Protein AF-A0A7C1K813-F1 (afdb_monomer_lite)

Foldseek 3Di:
DQDLQWFWKWKFAADPPPGDTPDIAIATDNDQLVRLVPDPDPDDSVRIDIGGDRVCRVQPPDDDDVLVCLCVFDWDAQPVPRDIDHVQWDDDPNGTHHPVVVPDDPPPPPPD

Structure (mmCIF, N/CA/C/O backbone):
data_AF-A0A7C1K813-F1
#
_entry.id   AF-A0A7C1K813-F1
#
loop_
_atom_site.group_PDB
_atom_site.id
_atom_site.type_symbol
_atom_site.label_atom_id
_atom_site.label_alt_id
_atom_site.label_comp_id
_atom_site.label_asym_id
_atom_site.label_entity_id
_atom_site.label_seq_id
_atom_site.pdbx_PDB_ins_code
_atom_site.Cartn_x
_atom_site.Cartn_y
_atom_site.Cartn_z
_atom_site.occupancy
_atom_site.B_iso_or_equiv
_atom_site.auth_seq_id
_atom_site.auth_comp_id
_atom_site.auth_asym_id
_atom_site.auth_atom_id
_atom_site.pdbx_PDB_model_num
ATOM 1 N N . MET A 1 1 ? -10.308 -14.943 17.382 1.00 42.62 1 MET A N 1
ATOM 2 C CA . MET A 1 1 ? -11.479 -14.083 17.111 1.00 42.62 1 MET A CA 1
ATOM 3 C C . MET A 1 1 ? -11.287 -13.469 15.730 1.00 42.62 1 MET A C 1
ATOM 5 O O . MET A 1 1 ? -10.701 -12.401 15.638 1.00 42.62 1 MET A O 1
ATOM 9 N N . SER A 1 2 ? -11.691 -14.156 14.658 1.00 50.47 2 SER A N 1
ATOM 10 C CA . SER A 1 2 ? -11.795 -13.519 13.336 1.00 50.47 2 SER A CA 1
ATOM 11 C C . SER A 1 2 ? -13.120 -12.775 13.313 1.00 50.47 2 SER A C 1
ATOM 13 O O . SER A 1 2 ? -14.166 -13.393 13.138 1.00 50.47 2 SER A O 1
ATOM 15 N N . SER A 1 3 ? -13.085 -11.479 13.625 1.00 51.53 3 SER A N 1
ATOM 16 C CA . SER A 1 3 ? -14.280 -10.642 13.552 1.00 51.53 3 SER A CA 1
ATOM 17 C C . SER A 1 3 ? -14.531 -10.283 12.094 1.00 51.53 3 SER A C 1
ATOM 19 O O . SER A 1 3 ? -13.668 -9.698 11.447 1.00 51.53 3 SER A O 1
ATOM 21 N N . SER A 1 4 ? -15.719 -10.594 11.592 1.00 61.28 4 SER A N 1
ATOM 22 C CA . SER A 1 4 ? -16.224 -10.279 10.247 1.00 61.28 4 SER A CA 1
ATOM 23 C C . SER A 1 4 ? -16.351 -8.769 9.937 1.00 61.28 4 SER A C 1
ATOM 25 O O . SER A 1 4 ? -16.914 -8.398 8.911 1.00 61.28 4 SER A O 1
ATOM 27 N N . ASP A 1 5 ? -15.808 -7.900 10.797 1.00 84.00 5 ASP A N 1
ATOM 28 C CA . ASP A 1 5 ? -15.908 -6.436 10.735 1.00 84.00 5 ASP A CA 1
ATOM 29 C C . ASP A 1 5 ? -14.612 -5.729 10.313 1.00 84.00 5 ASP A C 1
ATOM 31 O O . ASP A 1 5 ? -14.583 -4.498 10.246 1.00 84.00 5 ASP A O 1
ATOM 35 N N . GLU A 1 6 ? -13.532 -6.462 10.032 1.00 93.12 6 GLU A N 1
ATOM 36 C CA . GLU A 1 6 ? -12.278 -5.827 9.624 1.00 93.12 6 GLU A CA 1
ATOM 37 C C . GLU A 1 6 ? -12.435 -5.091 8.289 1.00 93.12 6 GLU A C 1
ATOM 39 O O . GLU A 1 6 ? -12.980 -5.605 7.311 1.00 93.12 6 GLU A O 1
ATOM 44 N N . LYS A 1 7 ? -11.966 -3.845 8.271 1.00 96.81 7 LYS A N 1
ATOM 45 C CA . LYS A 1 7 ? -11.966 -2.962 7.108 1.00 96.81 7 LYS A CA 1
ATO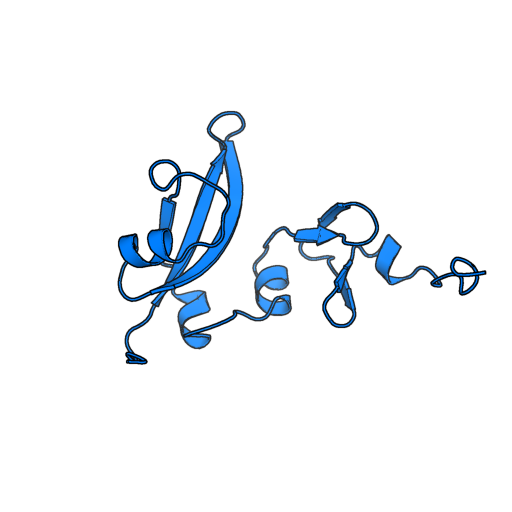M 46 C C . LYS A 1 7 ? -10.542 -2.725 6.653 1.00 96.81 7 LYS A C 1
ATOM 48 O O . LYS A 1 7 ? -9.617 -2.750 7.464 1.00 96.81 7 LYS A O 1
ATOM 53 N N . ALA A 1 8 ? -10.376 -2.457 5.366 1.00 98.12 8 ALA A N 1
ATOM 54 C CA . ALA A 1 8 ? -9.078 -2.131 4.814 1.00 98.12 8 ALA A CA 1
ATOM 55 C C . ALA A 1 8 ? -8.690 -0.679 5.116 1.00 98.12 8 ALA A C 1
ATOM 57 O O . ALA A 1 8 ? -9.475 0.267 4.945 1.00 98.12 8 ALA A O 1
ATOM 58 N N . TYR A 1 9 ? -7.443 -0.507 5.528 1.00 98.31 9 TYR A N 1
ATOM 59 C CA . TYR A 1 9 ? -6.786 0.776 5.702 1.00 98.31 9 TYR A CA 1
ATOM 60 C C . TYR A 1 9 ? -5.467 0.758 4.942 1.00 98.31 9 TYR A C 1
ATOM 62 O O . TYR A 1 9 ? -4.701 -0.190 5.069 1.00 98.31 9 TYR A O 1
ATOM 70 N N . VAL A 1 10 ? -5.175 1.826 4.207 1.00 98.25 10 VAL A N 1
ATOM 71 C CA . VAL A 1 10 ? -3.808 2.095 3.763 1.00 98.25 10 VAL A CA 1
ATOM 72 C C . VAL A 1 10 ? -3.076 2.732 4.931 1.00 98.25 10 VAL A C 1
ATOM 74 O O . VAL A 1 10 ? -3.429 3.841 5.351 1.00 98.25 10 VAL A O 1
ATOM 77 N N . VAL A 1 11 ? -2.099 2.011 5.475 1.00 98.38 11 VAL A N 1
ATOM 78 C CA . VAL A 1 11 ? -1.152 2.537 6.458 1.00 98.38 11 VAL A CA 1
ATOM 79 C C . VAL A 1 11 ? 0.083 2.994 5.705 1.00 98.38 11 VAL A C 1
ATOM 81 O O . VAL A 1 11 ? 0.565 2.279 4.832 1.00 98.38 11 VAL A O 1
ATOM 84 N N . TYR A 1 12 ? 0.551 4.205 5.985 1.00 97.81 12 TYR A N 1
ATOM 85 C CA . TYR A 1 12 ? 1.651 4.800 5.241 1.00 97.81 12 TYR A CA 1
ATOM 86 C C . TYR A 1 12 ? 2.489 5.754 6.087 1.00 97.81 12 TYR A C 1
ATOM 88 O O . TYR A 1 12 ? 1.993 6.389 7.025 1.00 97.81 12 TYR A O 1
ATOM 96 N N . GLU A 1 13 ? 3.756 5.868 5.707 1.00 96.62 13 GLU A N 1
ATOM 97 C CA . GLU A 1 13 ? 4.694 6.870 6.197 1.00 96.62 13 GLU A CA 1
ATOM 98 C C . GLU A 1 13 ? 4.719 8.062 5.224 1.00 96.62 13 GLU A C 1
ATOM 100 O O . GLU A 1 13 ? 5.031 7.877 4.040 1.00 96.62 13 GLU A O 1
ATOM 105 N N . PRO A 1 14 ? 4.353 9.278 5.669 1.00 95.19 14 PRO A N 1
ATOM 106 C CA . PRO A 1 14 ? 4.451 10.469 4.836 1.00 95.19 14 PRO A CA 1
ATOM 107 C C . PRO A 1 14 ? 5.918 10.854 4.592 1.00 95.19 14 PRO A C 1
ATOM 109 O O . PRO A 1 14 ? 6.746 10.769 5.491 1.00 95.19 14 PRO A O 1
ATOM 112 N N . ASP A 1 15 ? 6.226 11.324 3.383 1.00 92.62 15 ASP A N 1
ATOM 113 C CA . ASP A 1 15 ? 7.495 12.004 3.095 1.00 92.62 15 ASP A CA 1
ATOM 114 C C . ASP A 1 15 ? 7.308 13.510 3.335 1.00 92.62 15 ASP A C 1
ATOM 116 O O . ASP A 1 15 ? 6.800 14.230 2.471 1.00 92.62 15 ASP A O 1
ATOM 120 N N . ASP A 1 16 ? 7.688 13.972 4.530 1.00 87.44 16 ASP A N 1
ATOM 121 C CA . ASP A 1 16 ? 7.574 15.379 4.939 1.00 87.44 16 ASP A CA 1
ATOM 122 C C . ASP A 1 16 ? 8.581 16.301 4.218 1.00 87.44 16 ASP A C 1
ATOM 124 O O . ASP A 1 16 ? 8.435 17.523 4.263 1.00 87.44 16 ASP A O 1
ATOM 128 N N . VAL A 1 17 ? 9.598 15.743 3.545 1.00 88.56 17 VAL A N 1
ATOM 129 C CA . VAL A 1 17 ? 10.655 16.512 2.866 1.00 88.56 17 VAL A CA 1
ATOM 130 C C . VAL A 1 17 ? 10.277 16.796 1.418 1.00 88.56 17 VAL A C 1
ATOM 132 O O . VAL A 1 17 ? 10.314 17.945 0.982 1.00 88.56 17 VAL A O 1
ATOM 135 N N . ASN A 1 18 ? 9.917 15.758 0.663 1.00 86.88 18 ASN A N 1
ATOM 136 C CA . ASN A 1 18 ? 9.637 15.882 -0.771 1.00 86.88 18 ASN A CA 1
ATOM 137 C C . ASN A 1 18 ? 8.141 15.982 -1.082 1.00 86.88 18 ASN A C 1
ATOM 139 O O . ASN A 1 18 ? 7.771 16.273 -2.219 1.00 86.88 18 ASN A O 1
ATOM 143 N N . GLY A 1 19 ? 7.285 15.743 -0.084 1.00 86.00 19 GLY A N 1
ATOM 144 C CA . GLY A 1 19 ? 5.860 15.538 -0.284 1.00 86.00 19 GLY A CA 1
ATOM 145 C C . GLY A 1 19 ? 5.599 14.176 -0.925 1.00 86.00 19 GLY A C 1
ATOM 146 O O . GLY A 1 19 ? 6.043 13.883 -2.033 1.00 86.00 19 GLY A O 1
ATOM 147 N N . GLY A 1 20 ? 4.846 13.319 -0.240 1.00 88.94 20 GLY A N 1
ATOM 148 C CA . GLY A 1 20 ? 4.469 12.015 -0.776 1.00 88.94 20 GLY A CA 1
ATOM 149 C C . GLY A 1 20 ? 4.403 10.937 0.290 1.00 88.94 20 GLY A C 1
ATOM 150 O O . GLY A 1 20 ? 4.035 11.196 1.434 1.00 88.94 20 GLY A O 1
ATOM 151 N N . VAL A 1 21 ? 4.728 9.715 -0.122 1.00 91.94 21 VAL A N 1
ATOM 152 C CA . VAL A 1 21 ? 4.688 8.518 0.716 1.00 91.94 21 VAL A CA 1
ATOM 153 C C . VAL A 1 21 ? 6.008 7.775 0.562 1.00 91.94 21 VAL A C 1
ATOM 155 O O . VAL A 1 21 ? 6.389 7.433 -0.560 1.00 91.94 21 VAL A O 1
ATOM 158 N N . TYR A 1 22 ? 6.696 7.533 1.678 1.00 91.06 22 TYR A N 1
ATOM 159 C CA . TYR A 1 22 ? 7.943 6.768 1.695 1.00 91.06 22 TYR A CA 1
ATOM 160 C C . TYR A 1 22 ? 7.667 5.267 1.557 1.00 91.06 22 TYR A C 1
ATOM 162 O O . TYR A 1 22 ? 8.240 4.596 0.695 1.00 91.06 22 TYR A O 1
ATOM 170 N N . ALA A 1 23 ? 6.727 4.767 2.361 1.00 93.06 23 ALA A N 1
ATOM 171 C CA . ALA A 1 23 ? 6.268 3.387 2.360 1.00 93.06 23 ALA A CA 1
ATOM 172 C C . ALA A 1 23 ? 4.772 3.320 2.686 1.00 93.06 23 ALA A C 1
ATOM 174 O O . ALA A 1 23 ? 4.241 4.168 3.407 1.00 93.06 23 ALA A O 1
ATOM 175 N N . ALA A 1 24 ? 4.089 2.313 2.147 1.00 96.56 24 ALA A N 1
ATOM 176 C CA . ALA A 1 24 ? 2.685 2.050 2.422 1.00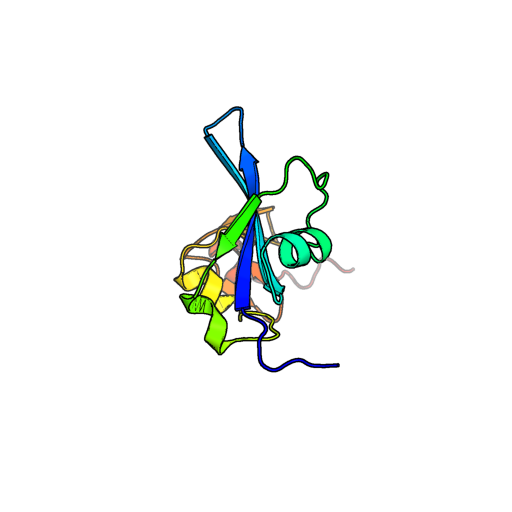 96.56 24 ALA A CA 1
ATOM 177 C C . ALA A 1 24 ? 2.383 0.553 2.353 1.00 96.56 24 ALA A C 1
ATOM 179 O O . ALA A 1 24 ? 3.061 -0.192 1.648 1.00 96.56 24 ALA A O 1
ATOM 180 N N . GLU A 1 25 ? 1.311 0.140 3.019 1.00 96.88 25 GLU A N 1
ATOM 181 C CA . GLU A 1 25 ? 0.731 -1.199 2.922 1.00 96.88 25 GLU A CA 1
ATOM 182 C C . GLU A 1 25 ? -0.786 -1.156 3.176 1.00 96.88 25 GLU A C 1
ATOM 184 O O . GLU A 1 25 ? -1.315 -0.187 3.732 1.00 96.88 25 GLU A O 1
ATOM 189 N N . VAL A 1 26 ? -1.498 -2.216 2.784 1.00 98.12 26 VAL A N 1
ATOM 190 C CA . VAL A 1 26 ? -2.914 -2.402 3.133 1.00 98.12 26 VAL A CA 1
ATOM 191 C C . VAL A 1 26 ? -3.016 -3.290 4.369 1.00 98.12 26 VAL A C 1
ATOM 193 O O . VAL A 1 26 ? -2.612 -4.449 4.339 1.00 98.12 26 VAL A O 1
ATOM 196 N N . VAL A 1 27 ? -3.618 -2.765 5.435 1.00 97.50 27 VAL A N 1
ATOM 197 C CA . VAL A 1 27 ? -3.860 -3.472 6.697 1.00 97.50 27 VAL A CA 1
ATOM 198 C C . VAL A 1 27 ? -5.359 -3.606 6.940 1.00 97.50 27 VAL A C 1
ATOM 200 O O . VAL A 1 27 ? -6.107 -2.630 6.850 1.00 97.50 27 VAL A O 1
ATOM 203 N N . PHE A 1 28 ? -5.800 -4.806 7.309 1.00 97.31 28 PHE A N 1
ATOM 204 C CA . PHE A 1 28 ? -7.172 -5.059 7.744 1.00 97.31 28 PHE A CA 1
ATOM 205 C C . PHE A 1 28 ? -7.271 -4.931 9.266 1.00 97.31 28 PHE A C 1
ATOM 207 O O . PHE A 1 28 ? -6.498 -5.542 10.008 1.00 97.31 28 PHE A O 1
ATOM 214 N N . ALA A 1 29 ? -8.189 -4.090 9.747 1.00 96.88 29 ALA A N 1
ATOM 215 C CA . ALA A 1 29 ? -8.402 -3.842 11.174 1.00 96.88 29 ALA A CA 1
ATOM 216 C C . ALA A 1 29 ? -9.807 -3.282 11.449 1.00 96.88 29 ALA A C 1
ATOM 218 O O . ALA A 1 29 ? -10.505 -2.853 10.533 1.00 96.88 29 ALA A O 1
ATOM 219 N N . GLY A 1 30 ? -10.226 -3.243 12.717 1.00 95.88 30 GLY A N 1
ATOM 220 C CA . GLY A 1 30 ? -11.522 -2.665 13.096 1.00 95.88 30 GLY A CA 1
ATOM 221 C C . GLY A 1 30 ? -11.546 -1.131 13.100 1.00 95.88 30 GLY A C 1
ATOM 222 O O . GLY A 1 30 ? -12.613 -0.529 13.026 1.00 95.88 30 GLY A O 1
ATOM 223 N N . ASN A 1 31 ? -10.384 -0.479 13.213 1.00 95.81 31 ASN A N 1
ATOM 224 C CA . ASN A 1 31 ? -10.251 0.980 13.239 1.00 95.81 31 ASN A CA 1
ATOM 225 C C . ASN A 1 31 ? -8.823 1.414 12.813 1.00 95.81 31 ASN A C 1
ATOM 227 O O . ASN A 1 31 ? -7.914 0.577 12.810 1.00 95.81 31 ASN A O 1
ATOM 231 N N . PRO A 1 32 ? -8.576 2.701 12.482 1.00 97.06 32 PRO A N 1
ATOM 232 C CA . PRO A 1 32 ? -7.266 3.139 11.984 1.00 97.06 32 PRO A CA 1
ATOM 233 C C . PRO A 1 32 ? -6.135 3.027 13.019 1.00 97.06 32 PRO A C 1
ATOM 235 O O . PRO A 1 32 ? -4.986 2.817 12.642 1.00 97.06 32 PRO A O 1
ATOM 238 N N . GLY A 1 33 ? -6.432 3.138 14.319 1.00 96.88 33 GLY A N 1
ATOM 239 C CA . GLY A 1 33 ? -5.427 2.965 15.373 1.00 96.88 33 GLY A CA 1
ATOM 240 C C . GLY A 1 33 ? -4.913 1.527 15.429 1.00 96.88 33 GLY A C 1
ATOM 241 O O . GLY A 1 33 ? -3.707 1.300 15.457 1.00 96.88 33 GLY A O 1
ATOM 242 N N . GLN A 1 34 ? -5.823 0.554 15.352 1.00 96.88 34 GLN A N 1
ATOM 243 C CA . GLN A 1 34 ? -5.475 -0.864 15.245 1.00 96.88 34 GLN A CA 1
ATOM 244 C C . GLN A 1 34 ? -4.733 -1.183 13.944 1.00 96.88 34 GLN A C 1
ATOM 246 O O . GLN A 1 34 ? -3.816 -1.997 13.973 1.00 96.88 34 GLN A O 1
ATOM 251 N N . ALA A 1 35 ? -5.087 -0.533 12.828 1.00 97.50 35 ALA A N 1
ATOM 252 C CA . ALA A 1 35 ? -4.358 -0.693 11.570 1.00 97.50 35 ALA A CA 1
ATOM 253 C C . ALA A 1 35 ? -2.889 -0.270 11.719 1.00 97.50 35 ALA A C 1
ATOM 255 O O . ALA A 1 35 ? -2.001 -1.031 11.360 1.00 97.50 35 ALA A O 1
ATOM 256 N N . LYS A 1 36 ? -2.622 0.887 12.341 1.00 97.81 36 LYS A N 1
ATOM 257 C CA . LYS A 1 36 ? -1.250 1.338 12.628 1.00 97.81 36 LYS A CA 1
ATOM 258 C C . LYS A 1 36 ? -0.484 0.370 13.532 1.00 97.81 36 LYS A C 1
ATOM 260 O O . LYS A 1 36 ? 0.676 0.104 13.272 1.00 97.81 36 LYS A O 1
ATOM 265 N N . VAL A 1 37 ? -1.124 -0.164 14.578 1.00 96.88 37 VAL A N 1
ATOM 266 C CA . VAL A 1 37 ? -0.493 -1.144 15.490 1.00 96.88 37 VAL A CA 1
ATOM 267 C C . VAL A 1 37 ? -0.127 -2.447 14.773 1.00 96.88 37 VAL A C 1
ATOM 269 O O . VAL A 1 37 ? 0.846 -3.092 15.142 1.00 96.88 37 VAL A O 1
ATOM 272 N N . ARG A 1 38 ? -0.912 -2.850 13.771 1.00 96.25 38 ARG A N 1
ATOM 273 C CA . ARG A 1 38 ? -0.686 -4.068 12.979 1.00 96.25 38 ARG A CA 1
ATOM 274 C C . ARG A 1 38 ? 0.221 -3.855 11.769 1.00 96.25 38 ARG A C 1
ATOM 276 O O . ARG A 1 38 ? 0.512 -4.826 11.077 1.00 96.25 38 ARG A O 1
ATOM 283 N N . SER A 1 39 ? 0.606 -2.612 11.499 1.00 96.62 39 SER A N 1
ATOM 284 C CA . SER A 1 39 ? 1.495 -2.272 10.399 1.00 96.62 39 SER A CA 1
ATOM 285 C C . SER A 1 39 ? 2.841 -2.967 10.574 1.00 96.62 39 SER A C 1
ATOM 287 O O . SER A 1 39 ? 3.353 -3.074 11.687 1.00 96.62 39 SER A O 1
ATOM 289 N N . THR A 1 40 ? 3.393 -3.443 9.467 1.00 96.19 40 THR A N 1
ATOM 290 C CA . THR A 1 40 ? 4.722 -4.044 9.369 1.00 96.19 40 THR A CA 1
ATOM 291 C C . THR A 1 40 ? 5.784 -3.051 8.896 1.00 96.19 40 THR A C 1
ATOM 293 O O . THR A 1 40 ? 6.950 -3.423 8.773 1.00 96.19 40 THR A O 1
ATOM 296 N N . LEU A 1 41 ? 5.405 -1.793 8.640 1.00 95.50 41 LEU A N 1
ATOM 297 C CA . LEU A 1 41 ? 6.345 -0.734 8.286 1.00 95.50 41 LEU A CA 1
ATOM 298 C C . LEU A 1 41 ? 7.316 -0.461 9.443 1.00 95.50 41 LEU A C 1
ATOM 300 O O . LEU A 1 41 ? 6.900 -0.314 10.594 1.00 95.50 41 LEU A O 1
ATOM 304 N N . ASP A 1 42 ? 8.605 -0.358 9.119 1.00 93.94 42 ASP A N 1
ATOM 305 C CA . ASP A 1 42 ? 9.679 -0.028 10.063 1.00 93.94 42 ASP A CA 1
ATOM 306 C C . ASP A 1 42 ? 9.718 1.484 10.340 1.00 93.94 42 ASP A C 1
ATOM 308 O O . ASP A 1 42 ? 10.647 2.200 9.973 1.00 93.94 42 ASP A O 1
ATOM 312 N N . THR A 1 43 ? 8.634 1.982 10.934 1.00 93.44 43 THR A N 1
ATOM 313 C CA . THR A 1 43 ? 8.394 3.402 11.191 1.00 93.44 43 THR A CA 1
ATOM 314 C C . THR A 1 43 ? 7.750 3.554 12.567 1.00 93.44 43 THR A C 1
ATOM 316 O O . THR A 1 43 ? 6.854 2.791 12.940 1.00 93.44 43 THR A O 1
ATOM 319 N N . GLU A 1 44 ? 8.135 4.575 13.337 1.00 93.75 44 GLU A N 1
ATOM 320 C CA . GLU A 1 44 ? 7.498 4.801 14.635 1.00 93.75 44 GLU A CA 1
ATOM 321 C C . GLU A 1 44 ? 5.999 5.102 14.497 1.00 93.75 44 GLU A C 1
ATOM 323 O O . GLU A 1 44 ? 5.543 5.830 13.606 1.00 93.75 44 GLU A O 1
ATOM 328 N N . PHE A 1 45 ? 5.217 4.616 15.465 1.00 93.88 45 PHE A N 1
ATOM 329 C CA . PHE A 1 45 ? 3.763 4.770 15.479 1.00 93.88 45 PHE A CA 1
ATOM 330 C C . PHE A 1 45 ? 3.305 6.226 15.297 1.00 93.88 45 PHE A C 1
ATOM 332 O O . PHE A 1 45 ? 2.260 6.473 14.694 1.00 93.88 45 PHE A O 1
ATOM 339 N N . VAL A 1 46 ? 4.048 7.207 15.815 1.00 95.00 46 VAL A N 1
ATOM 340 C CA . VAL A 1 46 ? 3.691 8.634 15.725 1.00 95.00 46 VAL A CA 1
ATOM 341 C C . VAL A 1 46 ? 3.794 9.194 14.300 1.00 95.00 46 VAL A C 1
ATOM 343 O O . VAL A 1 46 ? 3.020 10.089 13.941 1.00 95.00 46 VAL A O 1
ATOM 346 N N . PHE A 1 47 ? 4.659 8.628 13.456 1.00 95.06 47 PHE A N 1
ATOM 347 C CA . PHE A 1 47 ? 4.835 9.054 12.065 1.00 95.06 47 PHE A CA 1
ATOM 348 C C . PHE 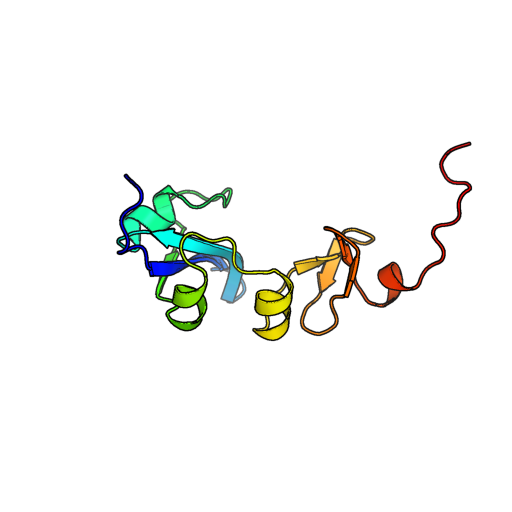A 1 47 ? 3.869 8.347 11.112 1.00 95.06 47 PHE A C 1
ATOM 350 O O . PHE A 1 47 ? 3.418 8.943 10.137 1.00 95.06 47 PHE A O 1
ATOM 357 N N . LEU A 1 48 ? 3.408 7.144 11.460 1.00 97.38 48 LEU A N 1
ATOM 358 C CA . LEU A 1 48 ? 2.422 6.425 10.658 1.00 97.38 48 LEU A CA 1
ATOM 359 C C . LEU A 1 48 ? 1.073 7.158 10.561 1.00 97.38 48 LEU A C 1
ATOM 361 O O . LEU A 1 48 ? 0.537 7.720 11.531 1.00 97.38 48 LEU A O 1
ATOM 365 N N . ARG A 1 49 ? 0.477 7.105 9.373 1.00 97.69 49 ARG A N 1
ATOM 366 C CA . ARG A 1 49 ? -0.893 7.537 9.073 1.00 97.69 49 ARG A CA 1
ATOM 367 C C . ARG A 1 49 ? -1.695 6.335 8.592 1.00 97.69 49 ARG A C 1
ATOM 369 O O . ARG A 1 49 ? -1.137 5.406 8.029 1.00 97.69 49 ARG A O 1
ATOM 376 N N . ALA A 1 50 ? -3.003 6.347 8.826 1.00 98.25 50 ALA A N 1
ATOM 377 C CA . ALA A 1 50 ? -3.904 5.304 8.348 1.00 98.25 50 ALA A CA 1
ATOM 378 C C . ALA A 1 50 ? -5.155 5.937 7.744 1.00 98.25 50 ALA A C 1
ATOM 380 O O . ALA A 1 50 ? -5.838 6.724 8.402 1.00 98.25 50 ALA A O 1
ATOM 381 N N . LYS A 1 51 ? -5.465 5.577 6.498 1.00 98.19 51 LYS A N 1
ATOM 382 C CA . LYS A 1 51 ? -6.632 6.065 5.755 1.00 98.19 51 LYS A CA 1
ATOM 383 C C . LYS A 1 51 ? -7.503 4.885 5.339 1.00 98.19 51 LYS A C 1
ATOM 385 O O . LYS A 1 51 ? -6.981 3.866 4.904 1.00 98.19 51 LYS A O 1
ATOM 390 N N . ARG A 1 52 ? -8.829 5.004 5.466 1.00 98.06 52 ARG A N 1
ATOM 391 C CA . ARG A 1 52 ? -9.758 3.975 4.967 1.00 98.06 52 ARG A CA 1
ATOM 392 C C . ARG A 1 52 ? -9.608 3.797 3.459 1.00 98.06 52 ARG A C 1
ATOM 394 O O . ARG A 1 52 ? -9.576 4.794 2.743 1.00 98.06 52 ARG A O 1
ATOM 401 N N . ALA A 1 53 ? -9.589 2.543 3.022 1.00 97.75 53 ALA A N 1
ATOM 402 C CA . ALA A 1 53 ? -9.507 2.152 1.619 1.00 97.75 53 ALA A CA 1
ATOM 403 C C . ALA A 1 53 ? -10.592 1.107 1.292 1.00 97.75 53 ALA A C 1
ATOM 405 O O . ALA A 1 53 ? -10.303 -0.089 1.227 1.00 97.75 53 ALA A O 1
ATOM 406 N N . PRO A 1 54 ? -11.872 1.524 1.197 1.00 97.31 54 PRO A N 1
ATOM 407 C CA . PRO A 1 54 ? -13.008 0.615 1.008 1.00 97.31 54 PRO A CA 1
ATOM 408 C C . PRO A 1 54 ? -12.908 -0.268 -0.242 1.00 97.31 54 PRO A C 1
ATOM 410 O O . PRO A 1 54 ? -13.455 -1.368 -0.251 1.00 97.31 54 PRO A O 1
ATOM 413 N N . GLU A 1 55 ? -12.178 0.168 -1.265 1.00 97.25 55 GLU A N 1
ATOM 414 C CA . GLU A 1 55 ? -11.878 -0.590 -2.480 1.00 97.25 55 GLU A CA 1
ATOM 415 C C . GLU A 1 55 ? -11.227 -1.959 -2.201 1.00 97.25 55 GLU A C 1
ATOM 417 O O . GLU A 1 55 ? -11.448 -2.913 -2.952 1.00 97.25 55 GLU A O 1
ATOM 422 N N . TYR A 1 56 ? -10.514 -2.100 -1.077 1.00 97.75 56 TYR A N 1
ATOM 423 C CA . TYR A 1 56 ? -9.863 -3.349 -0.687 1.00 97.75 56 TYR A CA 1
ATOM 424 C C . TYR A 1 56 ? -10.656 -4.183 0.327 1.00 97.75 56 TYR A C 1
ATOM 426 O O . TYR A 1 56 ? -10.239 -5.298 0.637 1.00 97.75 56 TYR A O 1
ATOM 434 N N . ASP A 1 57 ? -11.808 -3.714 0.826 1.00 96.44 57 ASP A N 1
ATOM 435 C CA . ASP A 1 57 ? -12.583 -4.425 1.861 1.00 96.44 57 ASP A CA 1
ATOM 436 C C . ASP A 1 57 ? -12.978 -5.846 1.423 1.00 96.44 57 ASP A C 1
ATOM 438 O O . ASP A 1 57 ? -13.053 -6.757 2.245 1.00 96.44 57 ASP A O 1
ATOM 442 N N . ARG A 1 58 ? -13.174 -6.060 0.115 1.00 95.94 58 ARG A N 1
ATOM 443 C CA . ARG A 1 58 ? -13.487 -7.376 -0.469 1.00 95.94 58 ARG A CA 1
ATOM 444 C C . ARG A 1 58 ? -12.393 -8.431 -0.270 1.00 95.94 58 ARG A C 1
ATOM 446 O O . ARG A 1 58 ? -12.660 -9.605 -0.506 1.00 95.94 58 ARG A O 1
ATOM 453 N N . TYR A 1 59 ? -11.178 -8.020 0.092 1.00 95.62 59 TYR A N 1
ATOM 454 C CA . TYR A 1 59 ? -10.052 -8.919 0.335 1.00 95.62 59 TYR A CA 1
ATOM 455 C C . TYR A 1 59 ? -9.852 -9.219 1.821 1.00 95.62 59 TYR A C 1
ATOM 457 O O . TYR A 1 59 ? -8.934 -9.961 2.143 1.00 95.62 59 TYR A O 1
ATOM 465 N N . ALA A 1 60 ? -10.675 -8.676 2.725 1.00 94.12 60 ALA A N 1
ATOM 466 C CA . ALA A 1 60 ? -10.519 -8.890 4.160 1.00 94.12 60 ALA A CA 1
ATOM 467 C C . ALA A 1 60 ? -10.584 -10.387 4.535 1.00 94.12 60 ALA A C 1
ATOM 469 O O . ALA A 1 60 ? -11.440 -11.106 4.012 1.00 94.12 60 ALA A O 1
ATOM 470 N N . PRO A 1 61 ? -9.720 -10.872 5.454 1.00 92.50 61 PRO A N 1
ATOM 471 C CA . PRO A 1 61 ? -8.708 -10.140 6.235 1.00 92.50 61 PRO A CA 1
ATOM 472 C C . PRO A 1 61 ? -7.329 -10.008 5.548 1.00 92.50 61 PRO A C 1
ATOM 474 O O . PRO A 1 61 ? -6.346 -9.655 6.194 1.00 92.50 61 PRO A O 1
ATOM 477 N N . GLY A 1 62 ? -7.243 -10.279 4.247 1.00 86.44 62 GLY A N 1
ATOM 478 C CA . GLY A 1 62 ? -6.047 -10.108 3.426 1.00 86.44 62 GLY A CA 1
ATOM 479 C C . GLY A 1 62 ? -5.275 -11.404 3.142 1.00 86.44 62 GLY A C 1
ATOM 480 O O . GLY A 1 62 ? -5.673 -12.482 3.592 1.00 86.44 62 GLY A O 1
ATOM 481 N N . PRO A 1 63 ? -4.155 -11.300 2.399 1.00 92.25 63 PRO A N 1
ATOM 482 C CA . PRO A 1 63 ? -3.628 -10.072 1.789 1.00 92.25 63 PRO A CA 1
ATOM 483 C C . PRO A 1 63 ? -4.422 -9.638 0.545 1.00 92.25 63 PRO A C 1
ATOM 485 O O . PRO A 1 63 ? -5.114 -10.439 -0.083 1.00 92.25 63 PRO A O 1
ATOM 488 N N . VAL A 1 64 ? -4.293 -8.365 0.158 1.00 95.88 64 VAL A N 1
ATOM 489 C CA . VAL A 1 64 ? -4.709 -7.926 -1.184 1.00 95.88 64 VAL A CA 1
ATOM 490 C C . VAL A 1 64 ? -3.737 -8.538 -2.205 1.00 95.88 64 VAL A C 1
ATOM 492 O O . VAL A 1 64 ? -2.527 -8.432 -1.994 1.00 95.88 64 VAL A O 1
ATOM 495 N N . PRO A 1 65 ? -4.211 -9.170 -3.295 1.00 94.38 65 PRO A N 1
ATOM 496 C CA . PRO A 1 65 ? -3.327 -9.689 -4.335 1.00 94.38 65 PRO A CA 1
ATOM 497 C C . PRO A 1 65 ? -2.433 -8.590 -4.922 1.00 94.38 65 PRO A C 1
ATOM 499 O O . PRO A 1 65 ? -2.904 -7.488 -5.208 1.00 94.38 65 PRO A O 1
ATOM 502 N N . VAL A 1 66 ? -1.151 -8.887 -5.136 1.00 91.94 66 VAL A N 1
ATOM 503 C CA . VAL A 1 66 ? -0.169 -7.904 -5.627 1.00 91.94 66 VAL A CA 1
ATOM 504 C C . VAL A 1 66 ? -0.561 -7.369 -7.004 1.00 91.94 66 VAL A C 1
ATOM 506 O O . VAL A 1 66 ? -0.413 -6.184 -7.268 1.00 91.94 66 VAL A O 1
ATOM 509 N N . GLU A 1 67 ? -1.155 -8.198 -7.859 1.00 91.12 67 GLU A N 1
ATOM 510 C CA . GLU A 1 67 ? -1.635 -7.807 -9.187 1.00 91.12 67 GLU A CA 1
ATOM 511 C C . GLU A 1 67 ? -2.756 -6.764 -9.121 1.00 91.12 67 GLU A C 1
ATOM 513 O O . GLU A 1 67 ? -2.909 -5.950 -10.031 1.00 91.12 67 GLU A O 1
ATOM 518 N N . VAL A 1 68 ? -3.563 -6.796 -8.055 1.00 94.69 68 VAL A N 1
ATOM 519 C CA . VAL A 1 68 ? -4.588 -5.777 -7.801 1.00 94.69 68 VAL A CA 1
ATOM 520 C C . VAL A 1 68 ? -3.909 -4.475 -7.402 1.00 94.69 68 VAL A C 1
ATOM 522 O O . VAL A 1 68 ? -4.199 -3.447 -7.997 1.00 94.69 68 VAL A O 1
ATOM 525 N N . LEU A 1 69 ? -2.946 -4.531 -6.479 1.00 95.25 69 LEU A N 1
ATOM 526 C CA . LEU A 1 69 ? -2.187 -3.354 -6.055 1.00 95.25 69 LEU A CA 1
ATOM 527 C C . LEU A 1 69 ? -1.419 -2.712 -7.228 1.00 95.25 69 LEU A C 1
ATOM 529 O O . LEU A 1 69 ? -1.468 -1.498 -7.393 1.00 95.25 69 LEU A O 1
ATOM 533 N N . ILE A 1 70 ? -0.768 -3.507 -8.085 1.00 92.06 70 ILE A N 1
ATOM 534 C CA . ILE A 1 70 ? -0.093 -3.020 -9.303 1.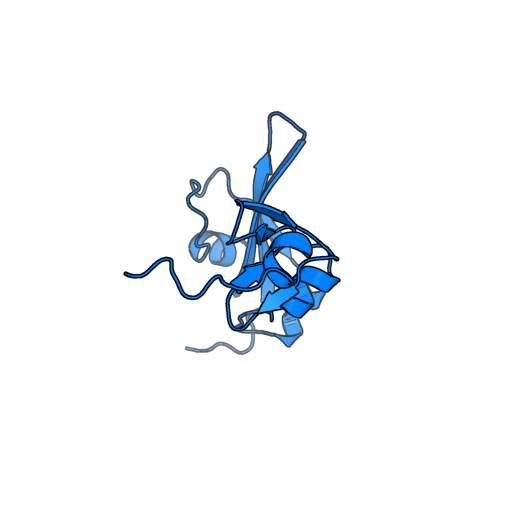00 92.06 70 ILE A CA 1
ATOM 535 C C . ILE A 1 70 ? -1.083 -2.272 -10.204 1.00 92.06 70 ILE A C 1
ATOM 537 O O . ILE A 1 70 ? -0.805 -1.151 -10.629 1.00 92.06 70 ILE A O 1
ATOM 541 N N . ARG A 1 71 ? -2.255 -2.868 -10.468 1.00 92.25 71 ARG A N 1
ATOM 542 C CA . ARG A 1 71 ? -3.302 -2.250 -11.297 1.00 92.25 71 ARG A CA 1
ATOM 543 C C . ARG A 1 71 ? -3.846 -0.961 -10.683 1.00 92.25 71 ARG A C 1
ATOM 545 O O . ARG A 1 71 ? -4.175 -0.037 -11.418 1.00 92.25 71 ARG A O 1
ATOM 552 N N . ASP A 1 72 ? -3.908 -0.899 -9.359 1.00 94.19 72 ASP A N 1
ATOM 553 C CA . ASP A 1 72 ? -4.399 0.256 -8.608 1.00 94.19 72 ASP A CA 1
ATOM 554 C C . ASP A 1 72 ? -3.299 1.319 -8.380 1.00 94.19 72 ASP A C 1
ATOM 556 O O . ASP A 1 72 ? -3.486 2.267 -7.615 1.00 94.19 72 ASP A O 1
ATOM 560 N N . GLY A 1 73 ? -2.152 1.192 -9.064 1.00 92.94 73 GLY A N 1
ATOM 561 C CA . GLY A 1 73 ? -1.107 2.216 -9.140 1.00 92.94 73 GLY A CA 1
ATOM 562 C C . GLY A 1 73 ? -0.076 2.178 -8.010 1.00 92.94 73 GLY A C 1
ATOM 563 O O . GLY A 1 73 ? 0.667 3.148 -7.827 1.00 92.94 73 GLY A O 1
ATOM 564 N N . TRP A 1 74 ? -0.005 1.085 -7.245 1.00 94.88 74 TRP A N 1
ATOM 565 C CA . TRP A 1 74 ? 1.009 0.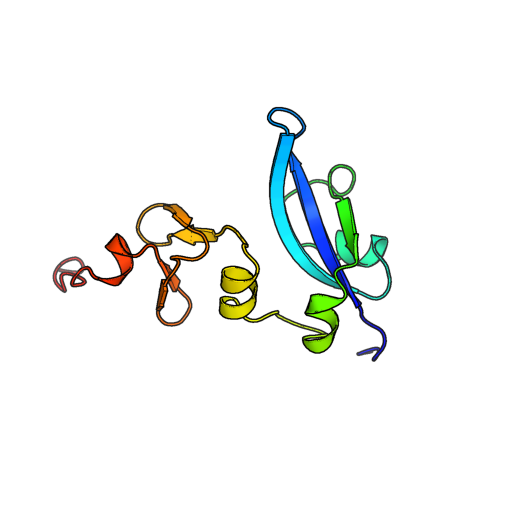931 -6.204 1.00 94.88 74 TRP A CA 1
ATOM 566 C C . TRP A 1 74 ? 2.414 0.835 -6.796 1.00 94.88 74 TRP A C 1
ATOM 568 O O . TRP A 1 74 ? 2.637 0.284 -7.874 1.00 94.88 74 TRP A O 1
ATOM 578 N N . VAL A 1 75 ? 3.378 1.379 -6.054 1.00 92.62 75 VAL A N 1
ATOM 579 C CA . VAL A 1 75 ? 4.791 1.351 -6.427 1.00 92.62 75 VAL A CA 1
ATOM 580 C C . VAL A 1 75 ? 5.484 0.236 -5.661 1.00 92.62 75 VAL A C 1
ATOM 582 O O . VAL A 1 75 ? 5.440 0.205 -4.433 1.00 92.62 75 VAL A O 1
ATOM 585 N N . PHE A 1 76 ? 6.182 -0.632 -6.382 1.00 92.94 76 PHE A N 1
ATOM 586 C CA . PHE A 1 76 ? 6.990 -1.707 -5.813 1.00 92.94 76 PHE A CA 1
ATOM 587 C C . PHE A 1 76 ? 8.461 -1.527 -6.181 1.00 92.94 76 PHE A C 1
ATOM 589 O O . PHE A 1 76 ? 8.804 -0.703 -7.030 1.00 92.94 76 PHE A O 1
ATOM 596 N N . ARG A 1 77 ? 9.348 -2.290 -5.540 1.00 92.38 77 ARG A N 1
ATOM 597 C CA . ARG A 1 77 ? 10.753 -2.397 -5.950 1.00 92.38 77 ARG A CA 1
ATOM 598 C C . ARG A 1 77 ? 10.936 -3.663 -6.772 1.00 92.38 77 ARG A C 1
ATOM 600 O O . ARG A 1 77 ? 10.484 -4.723 -6.358 1.00 92.38 77 ARG A O 1
ATOM 607 N N . CYS A 1 78 ? 11.599 -3.534 -7.915 1.00 93.19 78 CYS A N 1
ATOM 608 C CA . CYS A 1 78 ? 12.034 -4.671 -8.709 1.00 93.19 78 CYS A CA 1
ATOM 609 C C . CYS A 1 78 ? 13.040 -5.500 -7.904 1.00 93.19 78 CYS A C 1
ATOM 611 O O . CYS A 1 78 ? 14.062 -4.970 -7.479 1.00 93.19 78 CYS A O 1
ATOM 613 N N . GLU A 1 79 ? 12.804 -6.796 -7.746 1.00 92.50 79 GLU A N 1
ATOM 614 C CA . GLU A 1 79 ? 13.721 -7.684 -7.015 1.00 92.50 79 GLU A CA 1
ATOM 615 C C . GLU A 1 79 ? 15.037 -7.951 -7.762 1.00 92.50 79 GLU A C 1
ATOM 617 O O . GLU A 1 79 ? 16.016 -8.358 -7.148 1.00 92.50 79 GLU A O 1
ATOM 622 N N . GLY A 1 80 ? 15.094 -7.692 -9.074 1.00 91.81 80 GLY A N 1
ATOM 623 C CA . GLY A 1 80 ? 16.306 -7.884 -9.879 1.00 91.81 80 GLY A CA 1
ATOM 624 C C . GLY A 1 80 ? 17.256 -6.681 -9.923 1.00 91.81 80 GLY A C 1
ATOM 625 O O . GLY A 1 80 ? 18.459 -6.861 -10.078 1.00 91.81 80 GLY A O 1
ATOM 626 N N . CYS A 1 81 ? 16.743 -5.450 -9.826 1.00 93.31 81 CYS A N 1
ATOM 627 C CA . CYS A 1 81 ? 17.567 -4.233 -9.948 1.00 93.31 81 CYS A CA 1
ATOM 628 C C . CYS A 1 81 ? 17.173 -3.092 -9.001 1.00 93.31 81 CYS A C 1
ATOM 630 O O . CYS A 1 81 ? 17.634 -1.967 -9.179 1.00 93.31 81 CYS A O 1
ATOM 632 N N . GLU A 1 82 ? 16.271 -3.344 -8.052 1.00 91.44 82 GLU A N 1
ATOM 633 C CA . GLU A 1 82 ? 15.805 -2.422 -7.002 1.00 91.44 82 GLU A CA 1
ATOM 634 C C . GLU A 1 82 ? 15.100 -1.139 -7.475 1.00 91.44 82 GLU A C 1
ATOM 636 O O . GLU A 1 82 ? 14.568 -0.377 -6.661 1.00 91.44 82 GLU A O 1
ATOM 641 N N . ARG A 1 83 ? 15.017 -0.904 -8.790 1.00 91.06 83 ARG A N 1
ATOM 642 C CA . ARG A 1 83 ? 14.270 0.221 -9.362 1.00 91.06 83 ARG A CA 1
ATOM 643 C C . ARG A 1 83 ? 12.790 0.142 -8.995 1.00 91.06 83 ARG A C 1
ATOM 645 O O . ARG A 1 83 ? 12.203 -0.936 -8.902 1.00 91.06 83 ARG A O 1
ATOM 652 N N . ARG A 1 84 ? 12.177 1.316 -8.825 1.00 90.44 84 ARG A N 1
ATOM 653 C CA . ARG A 1 84 ? 10.733 1.452 -8.606 1.00 90.44 84 ARG A CA 1
ATOM 654 C C . ARG A 1 84 ? 9.973 1.056 -9.871 1.00 90.44 84 ARG A C 1
ATOM 656 O O . ARG A 1 84 ? 10.263 1.587 -10.939 1.00 90.44 84 ARG A O 1
ATOM 663 N N . VAL A 1 85 ? 8.992 0.175 -9.725 1.00 91.44 85 VAL A N 1
ATOM 664 C CA . VAL A 1 85 ? 8.092 -0.294 -10.789 1.00 91.44 85 VAL A CA 1
ATOM 665 C C . VAL A 1 85 ? 6.646 -0.004 -10.409 1.00 91.44 85 VAL A C 1
ATOM 667 O O . VAL A 1 85 ? 6.330 0.099 -9.219 1.00 91.44 85 VAL A O 1
ATOM 670 N N . ARG A 1 86 ? 5.784 0.191 -11.409 1.00 89.94 86 ARG A N 1
ATOM 671 C CA . ARG A 1 86 ? 4.371 0.545 -11.206 1.00 89.94 86 ARG A CA 1
ATOM 672 C C . ARG A 1 86 ? 3.496 -0.365 -12.061 1.00 89.94 86 ARG A C 1
ATOM 674 O O . ARG A 1 86 ? 3.601 -1.577 -11.952 1.00 89.94 86 ARG A O 1
ATOM 681 N N . GLU A 1 87 ? 2.678 0.218 -12.930 1.00 86.94 87 GLU A N 1
ATOM 682 C CA . GLU A 1 87 ? 1.731 -0.463 -13.817 1.00 86.94 87 GLU A CA 1
ATOM 683 C C . GLU A 1 87 ? 2.397 -1.465 -14.777 1.00 86.94 87 GLU A C 1
ATOM 685 O O . GLU A 1 87 ? 1.747 -2.394 -15.246 1.00 86.94 87 GLU A O 1
ATOM 690 N N . ASP A 1 88 ? 3.691 -1.295 -15.053 1.00 85.81 88 ASP A N 1
ATOM 691 C CA . ASP A 1 88 ? 4.507 -2.156 -15.911 1.00 85.81 88 ASP A CA 1
ATOM 692 C C . ASP A 1 88 ? 5.223 -3.289 -15.153 1.00 85.81 88 ASP A C 1
ATOM 694 O O . ASP A 1 88 ? 5.995 -4.043 -15.749 1.00 85.81 88 ASP A O 1
ATOM 698 N N . ALA A 1 89 ? 4.986 -3.423 -13.845 1.00 89.12 89 ALA A N 1
ATOM 699 C CA . ALA A 1 89 ? 5.566 -4.489 -13.043 1.00 89.12 89 ALA A CA 1
ATOM 700 C C . ALA A 1 89 ? 5.063 -5.870 -13.496 1.00 89.12 89 ALA A C 1
ATOM 702 O O . ALA A 1 89 ? 3.867 -6.101 -13.686 1.00 89.12 89 ALA A O 1
ATOM 703 N N . VAL A 1 90 ? 5.988 -6.820 -13.615 1.00 88.44 90 VAL A N 1
ATOM 704 C CA . VAL A 1 90 ? 5.713 -8.205 -14.000 1.00 88.44 90 VAL A CA 1
ATOM 705 C C . VAL A 1 90 ? 5.862 -9.109 -12.784 1.00 88.44 90 VAL A C 1
ATOM 707 O O . VAL A 1 90 ? 6.918 -9.156 -12.154 1.00 88.44 90 VAL A O 1
ATOM 710 N N . MET A 1 91 ? 4.809 -9.870 -12.489 1.00 88.00 91 MET A N 1
ATOM 711 C CA . MET A 1 91 ? 4.824 -10.911 -11.462 1.00 88.00 91 MET A CA 1
ATOM 712 C C . MET A 1 91 ? 5.383 -12.221 -12.031 1.00 88.00 91 MET A C 1
ATOM 714 O O . MET A 1 91 ? 4.823 -12.791 -12.970 1.00 88.00 91 MET A O 1
ATOM 718 N N . ARG A 1 92 ? 6.471 -12.734 -11.445 1.00 85.19 92 ARG A N 1
ATOM 719 C CA . ARG A 1 92 ? 7.041 -14.065 -11.732 1.00 85.19 92 ARG A CA 1
ATOM 720 C C . ARG A 1 92 ? 7.073 -14.886 -10.443 1.00 85.19 92 ARG A C 1
ATOM 722 O O . ARG A 1 92 ? 7.979 -14.763 -9.624 1.00 85.19 92 ARG A O 1
ATOM 729 N N . GLY A 1 93 ? 6.064 -15.733 -10.241 1.00 86.25 93 GLY A N 1
ATOM 730 C CA . GLY A 1 93 ? 5.901 -16.448 -8.973 1.00 86.25 93 GLY A CA 1
ATOM 731 C C . GLY A 1 93 ? 5.565 -15.470 -7.847 1.00 86.25 93 GLY A C 1
ATOM 732 O O . GLY A 1 93 ? 4.480 -14.900 -7.846 1.00 86.25 93 GLY A O 1
ATOM 733 N N . ARG A 1 94 ? 6.486 -15.277 -6.896 1.00 85.44 94 ARG A N 1
ATOM 734 C CA . ARG A 1 94 ? 6.363 -14.256 -5.837 1.00 85.44 94 ARG A CA 1
ATOM 735 C C . ARG A 1 94 ? 7.183 -12.994 -6.108 1.00 85.44 94 ARG A C 1
ATOM 737 O O . ARG A 1 94 ? 7.051 -12.053 -5.338 1.00 85.44 94 ARG A O 1
ATOM 744 N N . ALA A 1 95 ? 7.991 -12.996 -7.170 1.00 88.12 95 ALA A N 1
ATOM 745 C CA . ALA A 1 95 ? 8.892 -11.901 -7.471 1.00 88.12 95 ALA A CA 1
ATOM 746 C C . ALA A 1 95 ? 8.189 -10.793 -8.261 1.00 88.12 95 ALA A C 1
ATOM 748 O O . ALA A 1 95 ? 7.538 -11.078 -9.275 1.00 88.12 95 ALA A O 1
ATOM 749 N N . ILE A 1 96 ? 8.376 -9.544 -7.834 1.00 92.06 96 ILE A N 1
ATOM 750 C CA . ILE A 1 96 ? 7.976 -8.356 -8.596 1.00 92.06 96 ILE A CA 1
ATOM 751 C C . ILE A 1 96 ? 9.183 -7.859 -9.393 1.00 92.06 96 ILE A C 1
ATOM 753 O O . ILE A 1 96 ? 10.203 -7.477 -8.820 1.00 92.06 96 ILE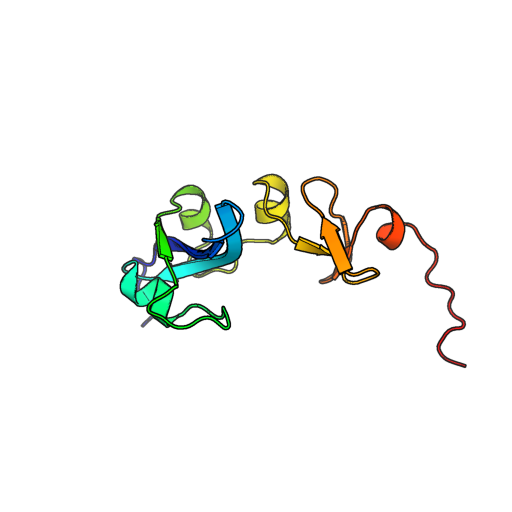 A O 1
ATOM 757 N N . LEU A 1 97 ? 9.079 -7.839 -10.721 1.00 92.88 97 LEU A N 1
ATOM 758 C CA . LEU A 1 97 ? 10.177 -7.473 -11.618 1.00 92.88 97 LEU A CA 1
ATOM 759 C C . LEU A 1 97 ? 9.788 -6.317 -12.541 1.00 92.88 97 LEU A C 1
ATOM 761 O O . LEU A 1 97 ? 8.628 -6.159 -12.911 1.00 92.88 97 LEU A O 1
ATOM 765 N N . CYS A 1 98 ? 10.771 -5.519 -12.955 1.00 92.31 98 CYS A N 1
ATOM 766 C CA . CYS A 1 98 ? 10.593 -4.602 -14.079 1.00 92.31 98 CYS A CA 1
ATOM 767 C C . CYS A 1 98 ? 10.566 -5.384 -15.405 1.00 92.31 98 CYS A C 1
ATOM 769 O O . CYS A 1 98 ? 11.088 -6.505 -15.456 1.00 92.31 98 CYS A O 1
ATOM 771 N N . PRO A 1 99 ? 10.034 -4.797 -16.493 1.00 89.12 99 PRO A N 1
ATOM 772 C CA . PRO A 1 99 ? 10.001 -5.446 -17.803 1.00 89.12 99 PRO A CA 1
ATOM 773 C C . PRO A 1 99 ? 11.365 -5.990 -18.245 1.00 89.12 99 PRO A C 1
ATOM 775 O O . PRO A 1 99 ? 11.450 -7.127 -18.706 1.00 89.12 99 PRO A O 1
ATOM 778 N N . GLU A 1 100 ? 12.439 -5.231 -18.006 1.00 90.25 100 GLU A N 1
ATOM 779 C CA . GLU A 1 100 ? 13.815 -5.613 -18.349 1.00 90.25 100 GLU A CA 1
ATOM 780 C C . GLU A 1 100 ? 14.279 -6.870 -17.590 1.00 90.25 100 GLU A C 1
ATOM 782 O O . GLU A 1 100 ? 14.756 -7.821 -18.201 1.00 90.25 100 GLU A O 1
ATOM 787 N N . CYS A 1 101 ? 14.080 -6.922 -16.268 1.00 89.31 101 CYS A N 1
ATOM 788 C CA . CYS A 1 101 ? 14.452 -8.086 -15.454 1.00 89.31 101 CYS A CA 1
ATOM 789 C C . CYS A 1 101 ? 13.519 -9.287 -15.677 1.00 89.31 101 CYS A C 1
ATOM 791 O O . CYS A 1 101 ? 13.897 -10.418 -15.397 1.00 89.31 101 CYS A O 1
ATOM 793 N N . SER A 1 102 ? 12.297 -9.058 -16.164 1.00 85.31 102 SER A N 1
ATOM 794 C CA . SER A 1 102 ? 11.301 -10.114 -16.388 1.00 85.31 102 SER A CA 1
ATOM 795 C C . SER A 1 102 ? 11.496 -10.912 -17.685 1.00 85.31 102 SER A C 1
ATOM 797 O O . SER A 1 102 ? 10.905 -11.992 -17.834 1.00 85.31 102 SER A O 1
ATOM 799 N N . GLY A 1 103 ? 12.270 -10.346 -18.621 1.00 72.75 103 GLY A N 1
ATOM 800 C CA . GLY A 1 103 ? 12.528 -10.872 -19.962 1.00 72.75 103 GLY A CA 1
ATOM 801 C C . GLY A 1 103 ? 13.978 -11.288 -20.218 1.00 72.75 103 GLY A C 1
ATOM 802 O O . GLY A 1 103 ? 14.267 -11.759 -21.314 1.00 72.75 103 GLY A O 1
ATOM 803 N N . GLY A 1 104 ? 14.878 -11.130 -19.244 1.00 59.81 104 GLY A N 1
ATOM 804 C CA . GLY A 1 104 ? 16.215 -11.712 -19.328 1.00 59.81 104 GLY A CA 1
ATOM 805 C C . GLY A 1 104 ? 16.147 -13.236 -19.221 1.00 59.81 104 GLY A C 1
ATOM 806 O O . GLY A 1 104 ? 15.419 -13.763 -18.377 1.00 59.81 104 GLY A O 1
ATOM 807 N N . GLU A 1 105 ? 16.907 -13.949 -20.055 1.00 51.66 105 GLU A N 1
ATOM 808 C CA . GLU A 1 105 ? 17.346 -15.298 -19.696 1.00 51.66 105 GLU A CA 1
ATOM 809 C C . GLU A 1 105 ? 18.041 -15.185 -18.336 1.00 51.66 105 GLU A C 1
ATOM 811 O O . GLU A 1 105 ? 18.978 -14.402 -18.168 1.00 51.66 105 GLU A O 1
ATOM 816 N N . VAL A 1 106 ? 17.558 -15.925 -17.339 1.00 51.91 106 VAL A N 1
ATOM 817 C CA . VAL A 1 106 ? 18.412 -16.264 -16.205 1.00 51.91 106 VAL A CA 1
ATOM 818 C C . VAL A 1 106 ? 19.550 -17.078 -16.800 1.00 51.91 106 VAL A C 1
ATOM 820 O O . VAL A 1 106 ? 19.347 -18.223 -17.186 1.00 51.91 106 VAL A O 1
ATOM 823 N N . ASP A 1 107 ? 20.713 -16.459 -16.981 1.00 43.75 107 ASP A N 1
ATOM 824 C CA . ASP A 1 107 ? 21.900 -17.196 -17.390 1.00 43.75 107 ASP A CA 1
ATOM 825 C C . ASP A 1 107 ? 22.146 -18.258 -16.309 1.00 43.75 107 ASP A C 1
ATOM 827 O O . ASP A 1 107 ? 22.426 -17.946 -15.147 1.00 43.75 107 ASP A O 1
ATOM 831 N N . GLU A 1 108 ? 21.942 -19.523 -16.672 1.00 48.28 108 GLU A N 1
ATOM 832 C CA . GLU A 1 108 ? 21.962 -20.705 -15.802 1.00 48.28 108 GLU A CA 1
ATOM 833 C C . GLU A 1 108 ? 23.382 -21.011 -15.265 1.00 48.28 108 GLU A C 1
ATOM 835 O O . GLU A 1 108 ? 23.649 -22.096 -14.754 1.00 48.28 108 GLU A O 1
ATOM 840 N N . LEU A 1 109 ? 24.313 -20.054 -15.369 1.00 52.44 109 LEU A N 1
ATOM 841 C CA . LEU A 1 109 ? 25.735 -20.187 -15.055 1.00 52.44 109 LEU A CA 1
ATOM 842 C C . LEU A 1 109 ? 26.217 -19.360 -13.853 1.00 52.44 109 LEU A C 1
ATOM 844 O O . LEU A 1 109 ? 27.410 -19.356 -13.567 1.00 52.44 109 LEU A O 1
ATOM 848 N N . ALA A 1 110 ? 25.336 -18.711 -13.087 1.00 51.59 110 ALA A N 1
ATOM 849 C CA . ALA A 1 110 ? 25.744 -18.001 -11.862 1.00 51.59 110 ALA A CA 1
ATOM 850 C C . ALA A 1 110 ? 25.856 -18.896 -10.600 1.00 51.59 110 ALA A C 1
ATOM 852 O O . ALA A 1 110 ? 26.029 -18.377 -9.497 1.00 51.59 110 ALA A O 1
ATOM 853 N N . PHE A 1 111 ? 25.765 -20.226 -10.744 1.00 50.62 111 PHE A N 1
ATOM 854 C CA . PHE A 1 111 ? 25.941 -21.204 -9.654 1.00 50.62 111 PHE A CA 1
ATOM 855 C C . PHE A 1 111 ? 26.937 -22.331 -9.995 1.00 50.62 111 PHE A C 1
ATOM 857 O O . PHE A 1 111 ? 26.762 -23.466 -9.544 1.00 50.62 111 PHE A O 1
ATOM 864 N N . LEU A 1 112 ? 27.986 -22.026 -10.767 1.00 48.31 112 LEU A N 1
ATOM 865 C CA . LEU A 1 112 ? 29.193 -22.860 -10.848 1.00 48.31 112 LEU A CA 1
ATOM 866 C C . LEU A 1 112 ? 30.397 -22.130 -10.251 1.00 48.31 112 LEU A C 1
ATOM 868 O O . LEU A 1 112 ? 30.609 -20.953 -10.613 1.00 48.31 112 LEU A O 1
#

Secondary structure (DSSP, 8-state):
---TT-EEEEEEEE-TTTSSEEEEEEEEESSHHHHHHH--SSS-TTT-EEEE-GGGGGGTTSPPPHHHHHHTT--EE-TTT--EE-TT-EEETTEEE-HHHHHS---TTTT-

Radius of gyration: 16.56 Å; chains: 1; bounding box: 45×39×37 Å

pLDDT: mean 88.28, std 14.18, range [42.62, 98.38]

Sequence (112 aa):
MSSSDEKAYVVYEPDDVNGGVYAAEVVFAGNPGQAKVRSTLDTEFVFLRAKRAPEYDRYAPGPVPVEVLIRDGWVFRCEGCERRVREDAVMRGRAILCPECSGGEVDELAFL